Protein AF-A0A6G6YT85-F1 (afdb_monomer)

pLDDT: mean 79.4, std 19.15, range [41.28, 97.62]

Nearest PDB structures (foldseek):
  6fua-assembly1_C-2  TM=4.850E-01  e=4.534E+00  Psychrobacter arcticus 273-4
  6r02-assembly1_G  TM=4.492E-01  e=3.674E+00  Psychrobacter arcticus
  7z6r-assembly1_D  TM=4.556E-01  e=5.216E+00  Psychrobacter arcticus
  8oy0-assembly1_E  TM=4.154E-01  e=5.216E+00  Acinetobacter baumannii ATCC 17978
  8oy0-assembly1_H  TM=4.159E-01  e=5.216E+00  Acinetobacter baumannii ATCC 17978

Radius of gyration: 23.75 Å; Cα contacts (8 Å, |Δi|>4): 37; chains: 1; bounding box: 70×40×33 Å

Foldseek 3Di:
DDDPDDDDDDDWPEEDELVCPVCVVVCVVVVGGYHYDDPDDNCPDPCNPDDDDDDPPPPDDPPDDDDDDDDDDDDDPDDD

Sequence (80 aa):
MTEAYEIVEHSFDVVIGGAGMRAAPGVGASGLRTACVTKVFPTRIHTVPAQGGISLGNMSDNTKGPGNAGAAPTAGKHQS

Mean predicted aligned error: 13.53 Å

Secondary structure (DSSP, 8-state):
---SS-------SEEE-GGGTTTHHHHHHTT--EEE--SS-GGGSTTTT--S----TT---TT--S--------------

Solvent-accessible surface area (backbone atoms only — not comparable to full-atom values): 5993 Å² total; per-residue (Å²): 135,84,76,94,68,89,85,86,89,83,88,62,80,42,81,38,41,83,90,45,54,82,48,49,65,60,48,46,71,71,72,45,52,64,46,78,59,71,98,55,62,87,88,69,42,84,72,65,80,61,81,86,81,84,88,71,90,76,78,68,76,92,77,72,71,98,71,89,83,82,90,88,81,89,81,79,95,79,80,134

Structure (mmCIF, N/CA/C/O backbone):
data_AF-A0A6G6YT85-F1
#
_entry.id   AF-A0A6G6YT85-F1
#
loop_
_atom_site.group_PDB
_atom_site.id
_atom_site.type_symbol
_atom_site.label_atom_id
_atom_site.label_alt_id
_atom_site.label_comp_id
_atom_site.label_asym_id
_atom_site.label_entity_id
_atom_site.label_seq_id
_atom_site.pdbx_PDB_ins_code
_atom_site.Cartn_x
_atom_site.Cartn_y
_atom_site.Cartn_z
_atom_site.occupancy
_atom_site.B_iso_or_equiv
_atom_site.auth_seq_id
_atom_site.auth_comp_id
_atom_site.auth_asym_id
_atom_site.auth_atom_id
_atom_site.pdbx_PDB_model_num
ATOM 1 N N . MET A 1 1 ? -25.128 21.026 18.886 1.00 53.09 1 MET A N 1
ATOM 2 C CA . MET A 1 1 ? -24.010 21.110 17.925 1.00 53.09 1 MET A CA 1
ATOM 3 C C . MET A 1 1 ? -24.353 20.148 16.803 1.00 53.09 1 MET A C 1
ATOM 5 O O . MET A 1 1 ? -24.415 18.958 17.065 1.00 53.09 1 MET A O 1
ATOM 9 N N . THR A 1 2 ? -24.737 20.644 15.629 1.00 61.50 2 THR A N 1
ATOM 10 C CA . THR A 1 2 ? -24.957 19.803 14.442 1.00 61.50 2 THR A CA 1
ATOM 11 C C . THR A 1 2 ? -23.604 19.514 13.812 1.00 61.50 2 THR A C 1
ATOM 13 O O . THR A 1 2 ? -22.853 20.450 13.537 1.00 61.50 2 THR A O 1
ATOM 16 N N . GLU A 1 3 ? -23.273 18.240 13.639 1.00 80.56 3 GLU A N 1
ATOM 17 C CA . GLU A 1 3 ? -22.044 17.840 12.961 1.00 80.56 3 GLU A CA 1
ATOM 18 C C . GLU A 1 3 ? -22.118 18.246 11.484 1.00 80.56 3 GLU A C 1
ATOM 20 O O . GLU A 1 3 ? -23.132 18.022 10.825 1.00 80.56 3 GLU A O 1
ATOM 25 N N . ALA A 1 4 ? -21.071 18.898 10.974 1.00 91.06 4 ALA A N 1
ATOM 26 C CA . ALA A 1 4 ? -21.035 19.358 9.584 1.00 91.06 4 ALA A CA 1
ATOM 27 C C . ALA A 1 4 ? -20.762 18.216 8.588 1.00 91.06 4 ALA A C 1
ATOM 29 O O . ALA A 1 4 ? -21.054 18.363 7.404 1.00 91.06 4 ALA A O 1
ATOM 30 N N . TYR A 1 5 ? -20.198 17.104 9.066 1.00 93.50 5 TYR A N 1
ATOM 31 C CA . TYR A 1 5 ? -19.808 15.949 8.266 1.00 93.50 5 TYR A CA 1
ATOM 32 C C . TYR A 1 5 ? -19.999 14.664 9.060 1.00 93.50 5 TYR A C 1
ATOM 34 O O . TYR A 1 5 ? -19.780 14.647 10.266 1.00 93.50 5 TYR A O 1
ATOM 42 N N . GLU A 1 6 ? -20.352 13.597 8.351 1.00 94.06 6 GLU A N 1
ATOM 43 C CA . GLU A 1 6 ? -20.323 12.237 8.875 1.0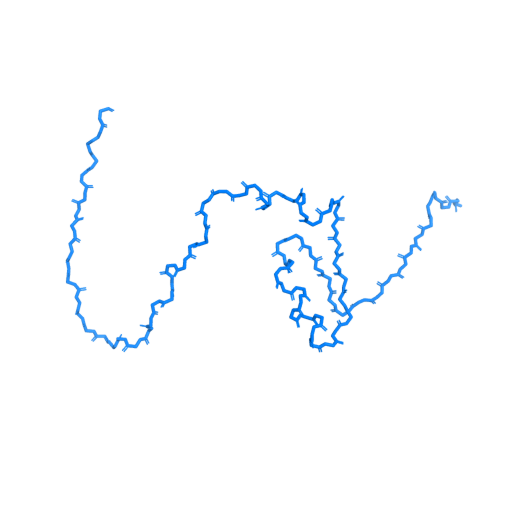0 94.06 6 GLU A CA 1
ATOM 44 C C . GLU A 1 6 ? -18.873 11.742 8.966 1.00 94.06 6 GLU A C 1
ATOM 46 O O . GLU A 1 6 ? -18.088 11.904 8.024 1.00 94.06 6 GLU A O 1
ATOM 51 N N . ILE A 1 7 ? -18.522 11.116 10.089 1.00 93.62 7 ILE A N 1
ATOM 52 C CA . ILE A 1 7 ? -17.227 10.465 10.291 1.00 93.62 7 ILE A CA 1
ATOM 53 C C . ILE A 1 7 ? -17.398 8.959 10.083 1.00 93.62 7 ILE A C 1
ATOM 55 O O . ILE A 1 7 ? -18.193 8.319 10.766 1.00 93.62 7 ILE A O 1
ATOM 59 N N . VAL A 1 8 ? -16.611 8.385 9.169 1.00 95.62 8 VAL A N 1
ATOM 60 C CA . VAL A 1 8 ? -16.578 6.937 8.921 1.00 95.62 8 VAL A CA 1
ATOM 61 C C . VAL A 1 8 ? -15.289 6.350 9.484 1.00 95.62 8 VAL A C 1
ATOM 63 O O . VAL A 1 8 ? -14.191 6.725 9.069 1.00 95.62 8 VAL A O 1
ATOM 66 N N . GLU A 1 9 ? -15.422 5.404 10.413 1.00 96.31 9 GLU A N 1
ATOM 67 C CA . GLU A 1 9 ? -14.287 4.706 11.016 1.00 96.31 9 GLU A CA 1
ATOM 68 C C . GLU A 1 9 ? -14.005 3.367 10.326 1.00 96.31 9 GLU A C 1
ATOM 70 O O . GLU A 1 9 ? -14.903 2.573 10.038 1.00 96.31 9 GLU A O 1
ATOM 75 N N . HIS A 1 10 ? -12.723 3.091 10.091 1.00 96.88 10 HIS A N 1
ATOM 76 C CA . HIS A 1 10 ? -12.252 1.828 9.537 1.00 96.88 10 HIS A CA 1
ATOM 77 C C . HIS A 1 10 ? -11.046 1.318 10.328 1.00 96.88 10 HIS A C 1
ATOM 79 O O . HIS A 1 10 ? -10.156 2.091 10.682 1.00 96.88 10 HIS A O 1
ATOM 85 N N . SER A 1 11 ? -10.980 0.006 10.555 1.00 97.44 11 SER A N 1
ATOM 86 C CA . SER A 1 11 ? -9.855 -0.643 11.236 1.00 97.44 11 SER A CA 1
ATOM 87 C C . SER A 1 11 ? -9.101 -1.564 10.280 1.00 97.44 11 SER A C 1
ATOM 89 O O . SER A 1 11 ? -9.693 -2.432 9.637 1.00 97.44 11 SER A O 1
ATOM 91 N N . PHE A 1 12 ? -7.783 -1.390 10.217 1.00 97.25 12 PHE A N 1
ATOM 92 C CA . PHE A 1 12 ? -6.871 -2.173 9.385 1.00 97.25 12 PHE A CA 1
ATOM 93 C C . PHE A 1 12 ? -5.652 -2.582 10.201 1.00 97.25 12 PHE A C 1
ATOM 95 O O . PHE A 1 12 ? -5.290 -1.904 11.161 1.00 97.25 12 PHE A O 1
ATOM 102 N N . ASP A 1 13 ? -5.002 -3.667 9.790 1.00 97.62 13 ASP A N 1
ATOM 103 C CA . ASP A 1 13 ? -3.780 -4.130 10.443 1.00 97.62 13 ASP A CA 1
ATOM 104 C C . ASP A 1 13 ? -2.582 -3.287 9.966 1.00 97.62 13 ASP A C 1
ATOM 106 O O . ASP A 1 13 ? -1.654 -3.023 10.728 1.00 97.62 13 ASP A O 1
ATOM 110 N N . VAL A 1 14 ? -2.620 -2.818 8.707 1.00 96.88 14 VAL A N 1
ATOM 111 C CA . VAL A 1 14 ? -1.590 -1.956 8.104 1.00 96.88 14 VAL A CA 1
ATOM 112 C C . VAL A 1 14 ? -2.220 -0.897 7.189 1.00 96.88 14 VAL A C 1
ATOM 114 O O . VAL A 1 14 ? -3.127 -1.190 6.409 1.00 96.88 14 VAL A O 1
ATOM 117 N N . VAL A 1 15 ? -1.696 0.333 7.232 1.00 96.25 15 VAL A N 1
ATOM 118 C CA . VAL A 1 15 ? -2.065 1.432 6.320 1.00 96.25 15 VAL A CA 1
ATOM 119 C C . VAL A 1 15 ? -0.825 1.920 5.566 1.00 96.25 15 VAL A C 1
ATOM 121 O O . VAL A 1 15 ? 0.211 2.189 6.171 1.00 96.25 15 VAL A O 1
ATOM 124 N N . ILE A 1 16 ? -0.921 2.029 4.238 1.00 96.00 16 ILE A N 1
ATOM 125 C CA . ILE A 1 16 ? 0.197 2.313 3.327 1.00 96.00 16 ILE A CA 1
ATOM 126 C C . ILE A 1 16 ? -0.100 3.549 2.466 1.00 96.00 16 ILE A C 1
ATOM 128 O O . ILE A 1 16 ? -1.193 3.693 1.917 1.00 96.00 16 ILE A O 1
ATOM 132 N N . GLY A 1 17 ? 0.906 4.416 2.306 1.00 92.88 17 GLY A N 1
ATOM 133 C CA . GLY A 1 17 ? 0.889 5.584 1.415 1.00 92.88 17 GLY A CA 1
ATOM 134 C C . GLY A 1 17 ? 1.936 5.518 0.293 1.00 92.88 17 GLY A C 1
ATOM 135 O O . GLY A 1 17 ? 2.587 4.496 0.083 1.00 92.88 17 GLY A O 1
ATOM 136 N N . GLY A 1 18 ? 2.137 6.634 -0.418 1.00 86.94 18 GLY A N 1
ATOM 137 C CA . GLY A 1 18 ? 2.895 6.704 -1.681 1.00 86.94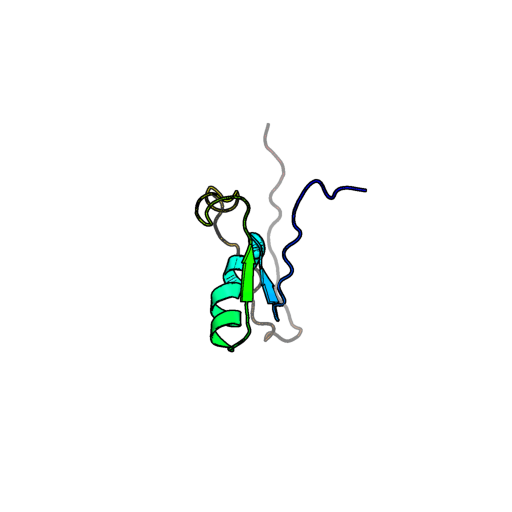 18 GLY A CA 1
ATOM 138 C C . GLY A 1 18 ? 4.283 6.046 -1.685 1.00 86.94 18 GLY A C 1
ATOM 139 O O . GLY A 1 18 ? 4.551 5.207 -2.540 1.00 86.94 18 GLY A O 1
ATOM 140 N N . ALA A 1 19 ? 5.154 6.364 -0.721 1.00 87.62 19 ALA A N 1
ATOM 141 C CA . ALA A 1 19 ? 6.494 5.762 -0.645 1.00 87.62 19 ALA A CA 1
ATOM 142 C C . ALA A 1 19 ? 6.467 4.271 -0.254 1.00 87.62 19 ALA A C 1
ATOM 144 O O . ALA A 1 19 ? 7.349 3.504 -0.632 1.00 87.62 19 ALA A O 1
ATOM 145 N N . GLY A 1 20 ? 5.436 3.852 0.482 1.00 88.75 20 GLY A N 1
ATOM 146 C CA . GLY A 1 20 ? 5.271 2.484 0.966 1.00 88.75 20 GLY A CA 1
ATOM 147 C C . GLY A 1 20 ? 4.566 1.555 -0.020 1.00 88.75 20 GLY A C 1
ATOM 148 O O . GLY A 1 20 ? 4.455 0.367 0.267 1.00 88.75 20 GLY A O 1
ATOM 149 N N . MET A 1 21 ? 4.105 2.035 -1.183 1.00 92.06 21 MET A N 1
ATOM 150 C CA . MET A 1 21 ? 3.322 1.209 -2.117 1.00 92.06 21 MET A CA 1
ATOM 151 C C . MET A 1 21 ? 4.066 -0.041 -2.606 1.00 92.06 21 MET A C 1
ATOM 153 O O . MET A 1 21 ? 3.422 -1.022 -2.970 1.00 92.06 21 MET A O 1
ATOM 157 N N . ARG A 1 22 ? 5.408 -0.066 -2.551 1.00 91.94 22 ARG A N 1
ATOM 158 C CA . ARG A 1 22 ? 6.185 -1.284 -2.839 1.00 91.94 22 ARG A CA 1
ATOM 159 C C . ARG A 1 22 ? 5.930 -2.411 -1.829 1.00 91.94 22 ARG A C 1
ATOM 161 O O . ARG A 1 22 ? 6.047 -3.574 -2.199 1.00 91.94 22 ARG A O 1
ATOM 168 N N . ALA A 1 23 ? 5.572 -2.082 -0.590 1.00 94.19 23 ALA A N 1
ATOM 169 C CA . ALA A 1 23 ? 5.269 -3.053 0.456 1.00 94.19 23 ALA A CA 1
ATOM 170 C C . ALA A 1 23 ? 3.853 -3.644 0.335 1.00 94.19 23 ALA A C 1
ATOM 172 O O . ALA A 1 23 ? 3.628 -4.759 0.798 1.00 94.19 23 ALA A O 1
ATOM 173 N N . ALA A 1 24 ? 2.911 -2.946 -0.313 1.00 94.19 24 ALA A N 1
ATOM 174 C CA . ALA A 1 24 ? 1.495 -3.324 -0.322 1.00 94.19 24 ALA A CA 1
ATOM 175 C C . ALA A 1 24 ? 1.209 -4.756 -0.817 1.00 94.19 24 ALA A C 1
ATOM 177 O O . ALA A 1 24 ? 0.467 -5.462 -0.133 1.00 94.19 24 ALA A O 1
ATOM 178 N N . PRO A 1 25 ? 1.818 -5.253 -1.915 1.00 94.06 25 PRO A N 1
ATOM 179 C CA . PRO A 1 25 ? 1.600 -6.634 -2.346 1.00 94.06 25 PRO A CA 1
ATOM 180 C C . PRO A 1 25 ? 2.124 -7.664 -1.340 1.00 94.06 25 PRO A C 1
ATOM 182 O O . PRO A 1 25 ? 1.495 -8.696 -1.146 1.00 94.06 25 PRO A O 1
ATOM 185 N N . GLY A 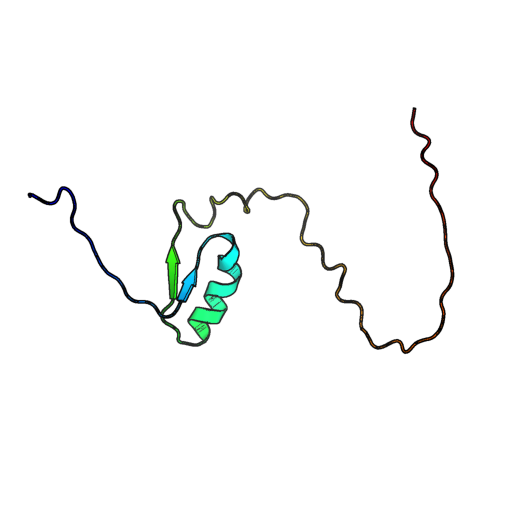1 26 ? 3.256 -7.382 -0.684 1.00 95.56 26 GLY A N 1
ATOM 186 C CA . GLY A 1 26 ? 3.853 -8.286 0.302 1.00 95.56 26 GLY A CA 1
ATOM 187 C C . GLY A 1 26 ? 3.020 -8.391 1.578 1.00 95.56 26 GLY A C 1
ATOM 188 O O . GLY A 1 26 ? 2.780 -9.491 2.064 1.00 95.56 26 GLY A O 1
ATOM 189 N N . VAL A 1 27 ? 2.524 -7.256 2.077 1.00 95.62 27 VAL A N 1
ATOM 190 C CA . VAL A 1 27 ? 1.662 -7.196 3.271 1.00 95.62 27 VAL A CA 1
ATOM 191 C C . VAL A 1 27 ? 0.281 -7.802 2.988 1.00 95.62 27 VAL A C 1
ATOM 193 O O . VAL A 1 27 ? -0.257 -8.546 3.805 1.00 95.62 27 VAL A O 1
ATOM 196 N N . GLY A 1 28 ? -0.279 -7.561 1.799 1.00 93.81 28 GLY A N 1
ATOM 197 C CA . GLY A 1 28 ? -1.521 -8.211 1.379 1.00 93.81 28 GLY A CA 1
ATOM 198 C C . GLY A 1 28 ? -1.365 -9.729 1.236 1.00 93.81 28 GLY A C 1
ATOM 199 O O . GLY A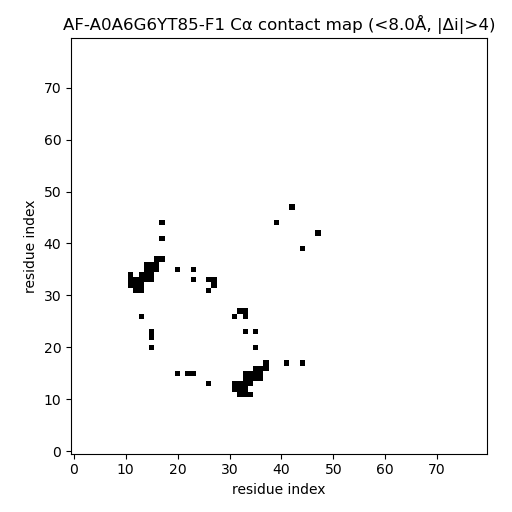 1 28 ? -2.216 -10.487 1.696 1.00 93.81 28 GLY A O 1
ATOM 200 N N . ALA A 1 29 ? -0.249 -10.189 0.660 1.00 96.25 29 ALA A N 1
ATOM 201 C CA . ALA A 1 29 ? 0.042 -11.614 0.500 1.00 96.25 29 ALA A CA 1
ATOM 202 C C . ALA A 1 29 ? 0.286 -12.343 1.831 1.00 96.25 29 ALA A C 1
ATOM 204 O O . ALA A 1 29 ? 0.058 -13.547 1.905 1.00 96.25 29 ALA A O 1
ATOM 205 N N . SER A 1 30 ? 0.700 -11.640 2.892 1.00 96.56 30 SER A N 1
ATOM 206 C CA . SER A 1 30 ? 0.823 -12.227 4.232 1.00 96.56 30 SER A CA 1
ATOM 207 C C . SER A 1 30 ? -0.516 -12.356 4.973 1.00 96.56 30 SER A C 1
ATOM 209 O O . SER A 1 30 ? -0.524 -12.729 6.143 1.00 96.56 30 SER A O 1
ATOM 211 N N . GLY A 1 31 ? -1.642 -12.037 4.324 1.00 95.94 31 GLY A N 1
ATOM 212 C CA . GLY A 1 31 ? -2.986 -12.189 4.885 1.00 95.94 31 GLY A CA 1
ATOM 213 C C . GLY A 1 31 ? -3.436 -11.052 5.806 1.00 95.94 31 GLY A C 1
ATOM 214 O O . GLY A 1 31 ? -4.460 -11.189 6.470 1.00 95.94 31 GLY A O 1
ATOM 215 N N . LEU A 1 32 ? -2.702 -9.934 5.855 1.00 97.19 32 LEU A N 1
ATOM 216 C CA . LEU A 1 32 ? -3.050 -8.777 6.684 1.00 97.19 32 LEU A CA 1
ATOM 217 C C . LEU A 1 32 ? -4.046 -7.860 5.966 1.00 97.19 32 LEU A C 1
ATOM 219 O O . LEU A 1 32 ? -3.886 -7.541 4.780 1.00 97.19 32 LEU A O 1
ATOM 223 N N . ARG A 1 33 ? -5.050 -7.359 6.698 1.00 97.25 33 ARG A N 1
ATOM 224 C CA . ARG A 1 33 ? -5.979 -6.351 6.173 1.00 97.25 33 ARG A CA 1
ATOM 225 C C . ARG A 1 33 ? -5.224 -5.047 5.980 1.00 97.25 33 ARG A C 1
ATOM 227 O O . ARG A 1 33 ? -4.856 -4.373 6.942 1.00 97.25 33 ARG A O 1
ATOM 234 N N . THR A 1 34 ? -5.017 -4.702 4.716 1.00 96.62 34 THR A N 1
ATOM 235 C CA . THR A 1 34 ? -4.159 -3.590 4.315 1.00 96.62 34 THR A CA 1
ATOM 236 C C . THR A 1 34 ? -4.972 -2.524 3.599 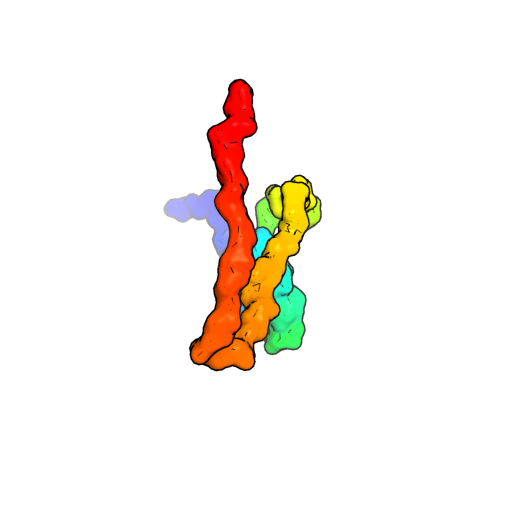1.00 96.62 34 THR A C 1
ATOM 238 O O . THR A 1 34 ? -5.611 -2.812 2.588 1.00 96.62 34 THR A O 1
ATOM 241 N N . ALA A 1 35 ? -4.908 -1.283 4.078 1.00 96.81 35 ALA A N 1
ATOM 242 C CA . ALA A 1 35 ? -5.450 -0.129 3.368 1.00 96.81 35 ALA A CA 1
ATOM 243 C C . ALA A 1 35 ? -4.340 0.611 2.615 1.00 96.81 35 ALA A C 1
ATOM 245 O O . ALA A 1 35 ? -3.316 0.967 3.194 1.00 96.81 35 ALA A O 1
ATOM 246 N N . CYS A 1 36 ? -4.557 0.885 1.329 1.00 95.12 36 CYS A N 1
ATOM 247 C CA . CYS A 1 36 ? -3.699 1.768 0.539 1.00 95.12 36 CYS A CA 1
ATOM 248 C C . CYS A 1 36 ? -4.437 3.086 0.300 1.00 95.12 36 CYS A C 1
ATOM 250 O O . CYS A 1 36 ? -5.431 3.105 -0.424 1.00 95.12 36 CYS A O 1
ATOM 252 N N . VAL A 1 37 ? -3.963 4.182 0.897 1.00 95.12 37 VAL A N 1
ATOM 253 C CA . VAL A 1 37 ? -4.642 5.486 0.843 1.00 95.12 37 VAL A CA 1
ATOM 254 C C . VAL A 1 37 ? -3.802 6.475 0.045 1.00 95.12 37 VAL A C 1
ATOM 256 O O . VAL A 1 37 ? -2.617 6.677 0.312 1.00 95.12 37 VAL A O 1
ATOM 259 N N . THR A 1 38 ? -4.416 7.114 -0.951 1.00 94.25 38 THR A N 1
ATOM 260 C CA . THR A 1 38 ? -3.749 8.107 -1.797 1.00 94.25 38 THR A CA 1
ATOM 261 C C . THR A 1 38 ? -4.701 9.221 -2.225 1.00 94.25 38 THR A C 1
ATOM 263 O O . THR A 1 38 ? -5.874 8.984 -2.496 1.00 94.25 38 THR A O 1
ATOM 266 N N . LYS A 1 39 ? -4.176 10.451 -2.315 1.00 92.75 39 LYS A N 1
ATOM 267 C CA . LYS A 1 39 ? -4.917 11.643 -2.770 1.00 92.75 39 LYS A CA 1
ATOM 268 C C . LYS A 1 39 ? -5.171 11.647 -4.280 1.00 92.75 39 LYS A C 1
ATOM 270 O O . LYS A 1 39 ? -6.061 12.332 -4.772 1.00 92.75 39 LYS A O 1
ATOM 275 N N . VAL A 1 40 ? -4.321 10.963 -5.033 1.00 93.19 40 VAL A N 1
ATOM 276 C CA . VAL A 1 40 ? -4.360 10.886 -6.497 1.00 93.19 40 VAL A CA 1
ATOM 277 C C . VAL A 1 40 ? -4.144 9.441 -6.915 1.00 93.19 40 VAL A C 1
ATOM 279 O O . VAL A 1 40 ? -3.588 8.660 -6.145 1.00 93.19 40 VAL A O 1
ATOM 282 N N . PHE A 1 41 ? -4.554 9.070 -8.127 1.00 92.75 41 PHE A N 1
ATOM 283 C CA . PHE A 1 41 ? -4.364 7.703 -8.616 1.00 92.75 41 PHE A CA 1
ATOM 284 C C . PHE A 1 41 ? -2.889 7.260 -8.466 1.00 92.75 41 PHE A C 1
ATOM 286 O O . PHE A 1 41 ? -2.005 8.087 -8.705 1.00 92.75 41 PHE A O 1
ATOM 293 N N . PRO A 1 42 ? -2.583 6.001 -8.088 1.00 88.62 42 PRO A N 1
ATOM 294 C CA . PRO A 1 42 ? -1.213 5.555 -7.794 1.00 88.62 42 PRO A CA 1
ATOM 295 C C . PRO A 1 42 ? -0.173 5.858 -8.882 1.00 88.62 42 PRO A C 1
ATOM 297 O O . PRO A 1 42 ? 0.990 6.104 -8.584 1.00 88.62 42 PRO A O 1
ATOM 300 N N . THR A 1 43 ? -0.592 5.903 -10.145 1.00 91.38 43 THR A N 1
ATOM 301 C CA . THR A 1 43 ? 0.247 6.227 -11.310 1.00 91.38 43 THR A CA 1
ATOM 302 C C . THR A 1 43 ? 0.437 7.731 -11.549 1.00 91.38 43 THR A C 1
ATOM 304 O O . THR A 1 43 ? 1.067 8.128 -12.524 1.00 91.38 43 THR A O 1
ATOM 307 N N . ARG A 1 44 ? -0.094 8.594 -10.677 1.00 91.75 44 ARG A N 1
ATOM 308 C CA . ARG A 1 44 ? -0.042 10.065 -10.773 1.00 91.75 44 ARG A CA 1
ATOM 309 C C . ARG A 1 44 ? 0.720 10.716 -9.613 1.00 91.75 44 ARG A C 1
ATOM 311 O O . ARG A 1 44 ? 0.576 11.916 -9.392 1.00 91.75 44 ARG A O 1
ATOM 318 N N . ILE A 1 45 ? 1.506 9.950 -8.860 1.00 90.62 45 ILE A N 1
ATOM 319 C CA . ILE A 1 45 ? 2.286 10.471 -7.729 1.00 90.62 45 ILE A CA 1
ATOM 320 C C . ILE A 1 45 ? 3.634 11.045 -8.178 1.00 90.62 45 ILE A C 1
ATOM 322 O O . ILE A 1 45 ? 4.150 10.714 -9.242 1.00 90.62 45 ILE A O 1
ATOM 326 N N . HIS A 1 46 ? 4.245 11.866 -7.327 1.00 91.38 46 HIS A N 1
ATOM 327 C CA . HIS A 1 46 ? 5.511 12.551 -7.612 1.00 91.38 46 HIS A CA 1
ATOM 328 C C . HIS A 1 46 ? 6.709 11.626 -7.875 1.00 91.38 46 HIS A C 1
ATOM 330 O O . HIS A 1 46 ? 7.685 12.066 -8.472 1.00 91.38 46 HIS A O 1
ATOM 336 N N . TH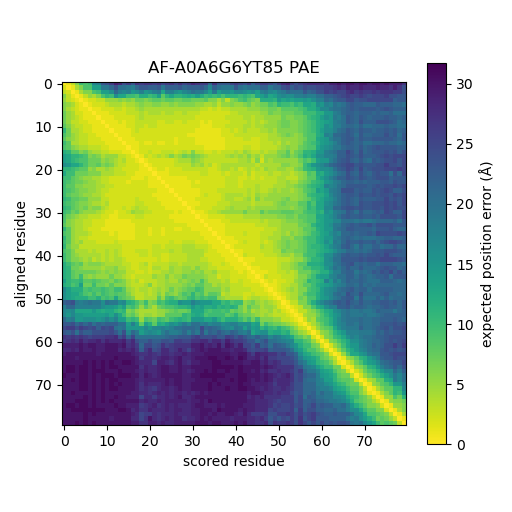R A 1 47 ? 6.648 10.354 -7.476 1.00 86.94 47 THR A N 1
ATOM 337 C CA . THR A 1 47 ? 7.710 9.381 -7.775 1.00 86.94 47 THR A CA 1
ATOM 338 C C . THR A 1 47 ? 7.636 8.840 -9.203 1.00 86.94 47 THR A C 1
ATOM 340 O O . THR A 1 47 ? 8.621 8.304 -9.691 1.00 86.94 47 THR A O 1
ATOM 343 N N . VAL A 1 48 ? 6.491 8.968 -9.882 1.00 86.31 48 VAL A N 1
ATOM 344 C CA . VAL A 1 48 ? 6.292 8.468 -11.252 1.00 86.31 48 VAL A CA 1
ATOM 345 C C . VAL A 1 48 ? 7.180 9.185 -12.273 1.00 86.31 48 VAL A C 1
ATOM 347 O O . VAL A 1 48 ? 7.815 8.494 -13.063 1.00 86.31 48 VAL A O 1
ATOM 350 N N . PRO A 1 49 ? 7.293 10.529 -12.274 1.00 87.12 49 PRO A N 1
ATOM 351 C CA . PRO A 1 49 ? 8.204 11.225 -13.180 1.00 87.12 49 PRO A CA 1
ATOM 352 C C . PRO A 1 49 ? 9.664 11.237 -12.698 1.00 87.12 49 PRO A C 1
ATOM 354 O O . PRO A 1 49 ? 10.475 11.945 -13.289 1.00 87.12 49 PRO A O 1
ATOM 357 N N . ALA A 1 50 ? 10.021 10.523 -11.622 1.00 85.88 50 ALA A N 1
ATOM 358 C CA . ALA A 1 50 ? 11.393 10.528 -11.126 1.00 85.88 50 ALA A CA 1
ATOM 359 C C . ALA A 1 50 ? 12.351 9.931 -12.175 1.00 85.88 50 ALA A C 1
ATOM 361 O O . ALA A 1 50 ? 12.193 8.792 -12.612 1.00 85.88 50 ALA A O 1
ATOM 362 N N . GLN A 1 51 ? 13.363 10.707 -12.564 1.00 86.00 51 GLN A N 1
ATOM 363 C CA . GLN A 1 51 ? 14.412 10.322 -13.508 1.00 86.00 51 GLN A CA 1
ATOM 364 C C . GLN A 1 51 ? 15.748 10.344 -12.760 1.00 86.00 51 GLN A C 1
ATOM 366 O O . GLN A 1 51 ? 16.114 11.353 -12.166 1.00 86.00 51 GLN A O 1
ATOM 371 N N . GLY A 1 52 ? 16.447 9.213 -12.724 1.00 83.75 52 GLY A N 1
ATOM 372 C CA . GLY A 1 52 ? 17.660 9.051 -11.909 1.00 83.75 52 GLY A CA 1
ATOM 373 C C . GLY A 1 52 ? 18.009 7.596 -11.594 1.00 83.75 52 GLY A C 1
ATOM 374 O O . GLY A 1 52 ? 19.127 7.312 -11.177 1.00 83.75 52 GLY A O 1
ATOM 375 N N . GLY A 1 53 ? 17.081 6.665 -11.846 1.00 82.00 53 GLY A N 1
ATOM 376 C CA . GLY A 1 53 ? 17.274 5.245 -11.552 1.00 82.00 53 GLY A CA 1
ATOM 377 C C . GLY A 1 53 ? 17.250 4.941 -10.050 1.00 82.00 53 GLY A C 1
ATOM 378 O O . GLY A 1 53 ? 16.986 5.811 -9.223 1.00 82.00 53 GLY A O 1
ATOM 379 N N . ILE A 1 54 ? 17.495 3.679 -9.696 1.00 84.25 54 ILE A N 1
ATOM 380 C CA . ILE A 1 54 ? 17.626 3.217 -8.308 1.00 84.25 54 ILE A CA 1
ATOM 381 C C . ILE A 1 54 ? 19.105 2.898 -8.079 1.00 84.25 54 ILE A C 1
ATOM 383 O O . ILE A 1 54 ? 19.667 2.069 -8.793 1.00 84.25 54 ILE A O 1
ATOM 387 N N . SER A 1 55 ? 19.742 3.546 -7.101 1.00 84.25 55 SER A N 1
ATOM 388 C CA . SER A 1 55 ? 21.129 3.240 -6.730 1.00 84.25 55 SER A CA 1
ATOM 389 C C . SER A 1 55 ? 21.183 2.017 -5.809 1.00 84.25 55 SER A C 1
ATOM 391 O O . SER A 1 55 ? 20.483 1.971 -4.800 1.00 84.25 55 SER A O 1
ATOM 393 N N . LEU A 1 56 ? 22.024 1.035 -6.148 1.00 78.50 56 LEU A N 1
ATOM 394 C CA . LEU A 1 56 ? 22.232 -0.214 -5.395 1.00 78.50 56 LEU A CA 1
ATOM 395 C C . LEU A 1 56 ? 23.658 -0.307 -4.810 1.00 78.50 56 LEU A C 1
ATOM 397 O O . LEU A 1 56 ? 24.212 -1.393 -4.664 1.00 78.50 56 LEU A O 1
ATOM 401 N N . GLY A 1 57 ? 24.272 0.835 -4.487 1.00 75.50 57 GLY A N 1
ATOM 402 C CA . GLY A 1 57 ? 25.707 0.944 -4.181 1.00 75.50 57 GLY A CA 1
ATOM 403 C C . GLY A 1 57 ? 26.218 0.264 -2.902 1.00 75.50 57 GLY A C 1
ATOM 404 O O . GLY A 1 57 ? 27.425 0.238 -2.699 1.00 75.50 57 GLY A O 1
ATOM 405 N N . ASN A 1 58 ? 25.347 -0.302 -2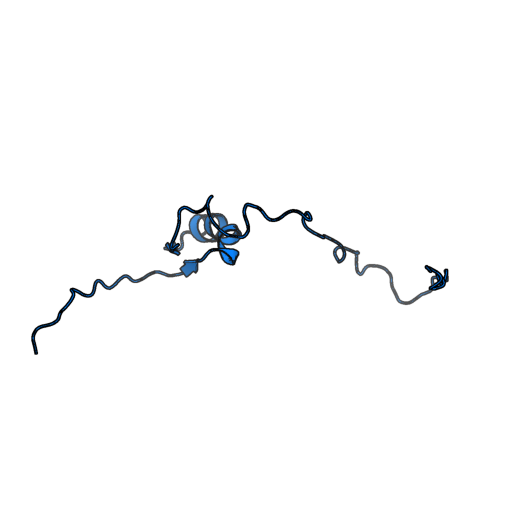.059 1.00 66.50 58 ASN A N 1
ATOM 406 C CA . ASN A 1 58 ? 25.730 -0.860 -0.753 1.00 66.50 58 ASN A CA 1
ATOM 407 C C . ASN A 1 58 ? 25.545 -2.385 -0.644 1.00 66.50 58 ASN A C 1
ATOM 409 O O . ASN A 1 58 ? 25.635 -2.927 0.453 1.00 66.50 58 ASN A O 1
ATOM 413 N N . MET A 1 59 ? 25.304 -3.097 -1.752 1.00 63.81 59 MET A N 1
ATOM 414 C CA . MET A 1 59 ? 25.228 -4.568 -1.755 1.00 63.81 59 MET A CA 1
ATOM 415 C C . MET A 1 59 ? 26.620 -5.224 -1.876 1.00 63.81 59 MET A C 1
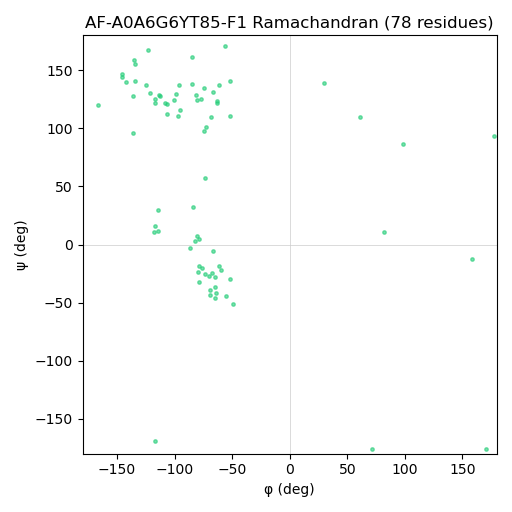ATOM 417 O O . MET A 1 59 ? 26.755 -6.270 -2.507 1.00 63.81 59 MET A O 1
ATOM 421 N N . SER A 1 60 ? 27.668 -4.598 -1.324 1.00 62.38 60 SER A N 1
ATOM 422 C CA . SER A 1 60 ? 28.980 -5.237 -1.214 1.00 62.38 60 SER A CA 1
ATOM 423 C C . SER A 1 60 ? 28.947 -6.232 -0.064 1.00 62.38 60 SER A C 1
ATOM 425 O O . SER A 1 60 ? 28.620 -5.898 1.076 1.00 62.38 60 SER A O 1
ATOM 427 N N . ASP A 1 61 ? 29.297 -7.457 -0.395 1.00 58.03 61 ASP A N 1
ATOM 428 C CA . ASP A 1 61 ? 29.526 -8.570 0.492 1.00 58.03 61 ASP A CA 1
ATOM 429 C C . ASP A 1 61 ? 30.521 -8.190 1.604 1.00 58.03 61 ASP A C 1
ATOM 431 O O . ASP A 1 61 ? 31.718 -8.004 1.391 1.00 58.03 61 ASP A O 1
ATOM 435 N N . ASN A 1 62 ? 30.037 -8.086 2.842 1.00 56.69 62 ASN A N 1
ATOM 436 C CA . ASN A 1 62 ? 30.905 -8.015 4.017 1.00 56.69 62 ASN A CA 1
ATOM 437 C C . ASN A 1 62 ? 31.515 -9.405 4.306 1.00 56.69 62 ASN A C 1
ATOM 439 O O . ASN A 1 62 ? 31.306 -9.978 5.372 1.00 56.69 62 ASN A O 1
ATOM 443 N N . THR A 1 63 ? 32.219 -9.979 3.326 1.00 55.44 63 THR A N 1
ATOM 444 C CA . THR A 1 63 ? 32.965 -11.246 3.443 1.00 55.44 63 THR A CA 1
ATOM 445 C C . THR A 1 63 ? 34.465 -11.086 3.216 1.00 55.44 63 THR A C 1
ATOM 447 O O . THR A 1 63 ? 35.185 -12.082 3.163 1.00 55.44 63 THR A O 1
ATOM 450 N N . LYS A 1 64 ? 34.993 -9.856 3.162 1.00 48.25 64 LYS A N 1
ATOM 451 C CA . LYS A 1 64 ? 36.440 -9.630 3.268 1.00 48.25 64 LYS A CA 1
ATOM 452 C C . LYS A 1 64 ? 36.823 -9.253 4.694 1.00 48.25 64 LYS A C 1
ATOM 454 O O . LYS A 1 64 ? 36.504 -8.171 5.175 1.00 48.25 64 LYS A O 1
ATOM 459 N N . GLY A 1 65 ? 37.531 -10.176 5.349 1.00 50.94 65 GLY A N 1
ATOM 460 C CA . GLY A 1 65 ? 38.220 -9.947 6.617 1.00 50.94 65 GLY A CA 1
ATOM 461 C C . GLY A 1 65 ? 39.217 -8.778 6.555 1.00 50.94 65 GLY A C 1
ATOM 462 O O . GLY A 1 65 ? 39.489 -8.235 5.480 1.00 50.94 65 GLY A O 1
ATOM 463 N N . PRO A 1 66 ? 39.773 -8.362 7.704 1.00 51.25 66 PRO A N 1
ATOM 464 C CA . PRO A 1 66 ? 40.554 -7.139 7.800 1.00 51.25 66 PRO A CA 1
ATOM 465 C C . PRO A 1 66 ? 41.912 -7.339 7.117 1.00 51.25 66 PRO A C 1
ATOM 467 O O . PRO A 1 66 ? 42.813 -7.959 7.675 1.00 51.25 66 PRO A O 1
ATOM 470 N N . GLY A 1 67 ? 42.065 -6.834 5.893 1.00 51.69 67 GLY A N 1
ATOM 471 C CA . GLY A 1 67 ? 43.335 -6.929 5.176 1.00 51.69 67 GLY A CA 1
ATOM 472 C C . GLY A 1 67 ? 43.320 -6.346 3.764 1.00 51.69 67 GLY A C 1
ATOM 473 O O . GLY A 1 67 ? 43.045 -7.058 2.809 1.00 51.69 67 GLY A O 1
ATOM 474 N N . ASN A 1 68 ? 43.711 -5.072 3.661 1.00 50.75 68 ASN A N 1
ATOM 475 C CA . ASN A 1 68 ? 44.445 -4.458 2.542 1.00 50.75 68 ASN A CA 1
ATOM 476 C C . ASN A 1 68 ? 43.836 -4.433 1.112 1.00 50.75 68 ASN A C 1
ATOM 478 O O . ASN A 1 68 ? 43.879 -5.419 0.380 1.00 50.75 68 ASN A O 1
ATOM 482 N N . ALA A 1 69 ? 43.441 -3.233 0.669 1.00 51.91 69 ALA A N 1
ATOM 483 C CA . ALA A 1 69 ? 43.741 -2.635 -0.648 1.00 51.91 69 ALA A CA 1
ATOM 484 C C . ALA A 1 69 ? 43.367 -1.135 -0.535 1.00 51.91 69 ALA A C 1
ATOM 486 O O . ALA A 1 69 ? 42.248 -0.830 -0.147 1.00 51.91 69 ALA A O 1
ATOM 487 N N . GLY A 1 70 ? 44.211 -0.117 -0.713 1.00 43.84 70 GLY A N 1
ATOM 488 C CA . GLY A 1 70 ? 45.302 0.042 -1.670 1.00 43.84 70 GLY A CA 1
ATOM 489 C C . GLY A 1 70 ? 44.820 0.887 -2.863 1.00 43.84 70 GLY A C 1
ATOM 490 O O . GLY A 1 70 ? 44.338 0.290 -3.809 1.00 43.84 70 GLY A O 1
ATOM 491 N N . ALA A 1 71 ? 44.914 2.230 -2.742 1.00 48.56 71 ALA A N 1
ATOM 492 C CA . ALA A 1 71 ? 44.934 3.351 -3.731 1.00 48.56 71 ALA A CA 1
ATOM 493 C C . ALA A 1 71 ? 44.185 3.216 -5.096 1.00 48.56 71 ALA A C 1
ATOM 495 O O . ALA A 1 71 ? 44.285 2.198 -5.760 1.00 48.56 71 ALA A O 1
ATOM 496 N N . ALA A 1 72 ? 43.472 4.209 -5.662 1.00 47.59 72 ALA A N 1
ATOM 497 C CA . ALA A 1 72 ? 43.848 5.583 -6.084 1.00 47.59 72 ALA A CA 1
ATOM 498 C C . ALA A 1 72 ? 42.661 6.212 -6.900 1.00 47.59 72 ALA A C 1
ATOM 500 O O . ALA A 1 72 ? 41.689 5.488 -7.122 1.00 47.59 72 ALA A O 1
ATOM 501 N N . PRO A 1 73 ? 42.710 7.431 -7.507 1.00 50.03 73 PRO A N 1
ATOM 502 C CA . PRO A 1 73 ? 43.456 8.667 -7.232 1.00 50.03 73 PRO A CA 1
ATOM 503 C C . PRO A 1 73 ? 42.542 9.913 -7.039 1.00 50.03 73 PRO A C 1
ATOM 505 O O . PRO A 1 73 ? 41.362 9.943 -7.381 1.00 50.03 73 PRO A O 1
ATOM 508 N N . THR A 1 74 ? 43.136 10.992 -6.528 1.00 59.06 74 THR A N 1
ATOM 509 C CA . THR A 1 74 ? 42.598 12.360 -6.443 1.00 59.06 74 THR A CA 1
ATOM 510 C C . THR A 1 74 ? 42.325 12.981 -7.821 1.00 59.06 74 THR A C 1
ATOM 512 O O . THR A 1 74 ? 43.261 13.169 -8.598 1.00 59.06 74 THR A O 1
ATOM 515 N N . ALA A 1 75 ? 41.080 13.386 -8.097 1.00 50.22 75 ALA A N 1
ATOM 516 C CA . ALA A 1 75 ? 40.736 14.242 -9.236 1.00 50.22 75 ALA A CA 1
ATOM 517 C C . ALA A 1 75 ? 40.684 15.714 -8.791 1.00 50.22 75 ALA A C 1
ATOM 519 O O . ALA A 1 75 ? 39.879 16.102 -7.942 1.00 50.22 75 ALA A O 1
ATOM 520 N N . GLY A 1 76 ? 41.591 16.518 -9.347 1.00 41.28 76 GLY A N 1
ATOM 521 C CA . GLY A 1 76 ? 41.699 17.950 -9.102 1.00 41.28 76 GLY A CA 1
ATOM 522 C C . GLY A 1 76 ? 40.451 18.721 -9.532 1.00 41.28 76 GLY A C 1
ATOM 523 O O . GLY A 1 76 ? 39.899 18.508 -10.609 1.00 41.28 76 GLY A O 1
ATOM 524 N N . LYS A 1 77 ? 40.034 19.672 -8.692 1.00 49.47 77 LYS A N 1
ATOM 525 C CA . LYS A 1 77 ? 39.111 20.736 -9.085 1.00 49.47 77 LYS A CA 1
ATOM 526 C C . LYS A 1 77 ? 39.884 21.739 -9.941 1.00 49.47 77 LYS A C 1
ATOM 528 O O . LYS A 1 77 ? 40.595 22.590 -9.413 1.00 49.47 77 LYS A O 1
ATOM 533 N N . HIS A 1 78 ? 39.765 21.601 -11.253 1.00 44.81 78 HIS A N 1
ATOM 534 C CA . HIS A 1 78 ? 40.011 22.651 -12.237 1.00 44.81 78 HIS A CA 1
ATOM 535 C C . HIS A 1 78 ? 38.873 22.574 -13.247 1.00 44.81 78 HIS A C 1
ATOM 537 O O . HIS A 1 78 ? 38.921 21.771 -14.173 1.00 44.81 78 HIS A O 1
ATOM 543 N N . GLN A 1 79 ? 37.844 23.392 -13.048 1.00 43.47 79 GLN A 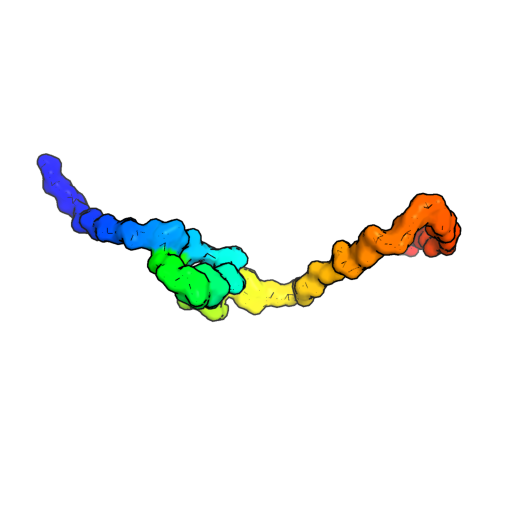N 1
ATOM 544 C CA . GLN A 1 79 ? 37.040 23.898 -14.150 1.00 43.47 79 GLN A CA 1
ATOM 545 C C . GLN A 1 79 ? 36.809 25.387 -13.899 1.00 43.47 79 GLN A C 1
ATOM 547 O O . GLN A 1 79 ? 36.477 25.796 -12.787 1.00 43.47 79 GLN A O 1
ATOM 552 N N . SER A 1 80 ? 37.151 26.122 -14.953 1.00 46.34 80 SER A N 1
ATOM 553 C CA . SER A 1 80 ? 37.023 27.551 -15.227 1.00 46.34 80 SER A CA 1
ATOM 554 C C . SER A 1 80 ? 35.658 28.137 -14.911 1.00 46.34 80 SER A C 1
ATOM 556 O O . SER A 1 80 ? 34.670 27.424 -15.202 1.00 46.34 80 SER A O 1
#